Protein AF-M3X4G6-F1 (afdb_monomer)

pLDDT: mean 71.55, std 18.86, range [35.06, 94.69]

Mean predicted aligned error: 15.12 Å

Structure (mmCIF, N/CA/C/O backbone):
data_AF-M3X4G6-F1
#
_entry.id   AF-M3X4G6-F1
#
loop_
_atom_site.group_PDB
_atom_site.id
_atom_site.type_symbol
_atom_site.label_atom_id
_atom_site.label_alt_id
_atom_site.label_comp_id
_atom_site.label_asym_id
_atom_site.label_entity_id
_atom_site.label_seq_id
_atom_site.pdbx_PDB_ins_code
_atom_site.Cartn_x
_atom_site.Cartn_y
_atom_site.Cartn_z
_atom_site.occupancy
_atom_site.B_iso_or_equiv
_atom_site.auth_seq_id
_atom_site.auth_comp_id
_atom_site.auth_asym_id
_atom_site.auth_atom_id
_atom_site.pdbx_PDB_model_num
ATOM 1 N N . MET A 1 1 ? -9.006 3.275 26.333 1.00 43.53 1 MET A N 1
ATOM 2 C CA . MET A 1 1 ? -8.860 2.345 25.191 1.00 43.53 1 MET A CA 1
ATOM 3 C C . MET A 1 1 ? -7.757 2.849 24.269 1.00 43.53 1 MET A C 1
ATOM 5 O O . MET A 1 1 ? -7.789 4.023 23.929 1.00 43.53 1 MET A O 1
ATOM 9 N N . SER A 1 2 ? -6.807 2.003 23.862 1.00 64.31 2 SER A N 1
ATOM 10 C CA . SER A 1 2 ? -5.866 2.319 22.774 1.00 64.31 2 SER A CA 1
ATOM 11 C C . SER A 1 2 ? -6.422 1.726 21.476 1.00 64.31 2 SER A C 1
ATOM 13 O O . SER A 1 2 ? -6.516 0.507 21.352 1.00 64.31 2 SER A O 1
ATOM 15 N N . GLY A 1 3 ? -6.906 2.580 20.572 1.00 78.94 3 GLY A N 1
ATOM 16 C CA . GLY A 1 3 ? -7.503 2.186 19.292 1.00 78.94 3 GLY A CA 1
ATOM 17 C C . GLY A 1 3 ? -6.490 2.192 18.145 1.00 78.94 3 GLY A C 1
ATOM 18 O O . GLY A 1 3 ? -5.442 2.831 18.216 1.00 78.94 3 GLY A O 1
ATOM 19 N N . ARG A 1 4 ? -6.805 1.485 17.057 1.00 79.69 4 ARG A N 1
ATOM 20 C CA . ARG A 1 4 ? -5.964 1.419 15.855 1.00 79.69 4 ARG A CA 1
ATOM 21 C C . ARG A 1 4 ? -5.981 2.757 15.104 1.00 79.69 4 ARG A C 1
ATOM 23 O O . ARG A 1 4 ? -7.007 3.144 14.565 1.00 79.69 4 ARG A O 1
ATOM 30 N N . LEU A 1 5 ? -4.832 3.429 15.033 1.00 84.38 5 LEU A N 1
ATOM 31 C CA . LEU A 1 5 ? -4.660 4.752 14.402 1.00 84.38 5 LEU A CA 1
ATOM 32 C C . LEU A 1 5 ? -4.388 4.708 12.884 1.00 84.38 5 LEU A C 1
ATOM 34 O O . LEU A 1 5 ? -4.030 5.722 12.290 1.00 84.38 5 LEU A O 1
ATOM 38 N N . TRP A 1 6 ? -4.515 3.543 12.245 1.00 84.38 6 TRP A N 1
ATOM 39 C CA . TRP A 1 6 ? -4.144 3.344 10.843 1.00 84.38 6 TRP A CA 1
ATOM 40 C C . TRP A 1 6 ? -5.205 2.566 10.066 1.00 84.38 6 TRP A C 1
ATOM 42 O O . TRP A 1 6 ? -5.777 1.592 10.564 1.00 84.38 6 TRP A O 1
ATOM 52 N N . SER A 1 7 ? -5.426 2.970 8.815 1.00 83.81 7 SER A N 1
ATOM 53 C CA . SER A 1 7 ? -6.299 2.264 7.877 1.00 83.81 7 SER A CA 1
ATOM 54 C C . SER A 1 7 ? -5.539 1.141 7.186 1.00 83.81 7 SER A C 1
ATOM 56 O O . SER A 1 7 ? -4.394 1.311 6.766 1.00 83.81 7 SER A O 1
ATOM 58 N N . LYS A 1 8 ? -6.165 -0.032 7.087 1.00 86.75 8 LYS A N 1
ATOM 59 C CA . LYS A 1 8 ? -5.566 -1.176 6.403 1.00 86.75 8 LYS A CA 1
ATOM 60 C C . LYS A 1 8 ? -5.660 -0.974 4.895 1.00 86.75 8 LYS A C 1
ATOM 62 O O . LYS A 1 8 ? -6.707 -0.595 4.376 1.00 86.75 8 LYS A O 1
ATOM 67 N N . ALA A 1 9 ? -4.564 -1.253 4.205 1.00 88.38 9 ALA A N 1
ATOM 68 C CA . ALA A 1 9 ? -4.512 -1.276 2.756 1.00 88.38 9 ALA A CA 1
ATOM 69 C C . ALA A 1 9 ? -3.678 -2.472 2.291 1.00 88.38 9 ALA A C 1
ATOM 71 O O . ALA A 1 9 ? -2.746 -2.901 2.972 1.00 88.38 9 ALA A O 1
ATOM 72 N N . ILE A 1 10 ? -4.029 -3.003 1.128 1.00 88.81 10 ILE A N 1
ATOM 73 C CA . ILE A 1 10 ? -3.340 -4.090 0.446 1.00 88.81 10 ILE A CA 1
ATOM 74 C C . ILE A 1 10 ? -2.476 -3.475 -0.653 1.00 88.81 10 ILE A C 1
ATOM 76 O O . ILE A 1 10 ? -2.939 -2.641 -1.434 1.00 88.81 10 ILE A O 1
ATOM 80 N N . PHE A 1 11 ? -1.217 -3.898 -0.728 1.00 89.69 11 PHE A N 1
ATOM 81 C CA . PHE A 1 11 ? -0.339 -3.524 -1.829 1.00 89.69 11 PHE A CA 1
ATOM 82 C C . PHE A 1 11 ? -0.774 -4.258 -3.101 1.00 89.69 11 PHE A C 1
ATOM 84 O O . PHE A 1 11 ? -0.687 -5.481 -3.176 1.00 89.69 11 PHE A O 1
ATOM 91 N N . ALA A 1 12 ? -1.272 -3.515 -4.088 1.00 89.75 12 ALA A N 1
ATOM 92 C CA . ALA A 1 12 ? -1.767 -4.078 -5.343 1.00 89.75 12 ALA A CA 1
ATOM 93 C C . ALA A 1 12 ? -0.662 -4.217 -6.406 1.00 89.75 12 ALA A C 1
ATOM 95 O O . ALA A 1 12 ? -0.854 -4.898 -7.411 1.00 89.75 12 ALA A O 1
ATOM 96 N N . GLY A 1 13 ? 0.492 -3.579 -6.195 1.00 90.75 13 GLY A N 1
ATOM 97 C CA . GLY A 1 13 ? 1.620 -3.573 -7.122 1.00 90.75 13 GLY A CA 1
ATOM 98 C C . GLY A 1 13 ? 2.077 -2.159 -7.451 1.00 90.75 13 GLY A C 1
ATOM 99 O O . GLY A 1 13 ? 1.723 -1.198 -6.775 1.00 90.75 13 GLY A O 1
ATOM 100 N N . TYR A 1 14 ? 2.855 -2.021 -8.518 1.00 93.69 14 TYR A N 1
ATOM 101 C CA . TYR A 1 14 ? 3.275 -0.721 -9.036 1.00 93.69 14 TYR A CA 1
ATOM 102 C C . TYR A 1 14 ? 2.430 -0.311 -10.235 1.00 93.69 14 TYR A C 1
ATOM 104 O O . TYR A 1 14 ? 1.855 -1.152 -10.934 1.00 93.69 14 TYR A O 1
ATOM 112 N N . LYS A 1 15 ? 2.393 0.991 -10.517 1.00 92.44 15 LYS A N 1
ATOM 113 C CA . LYS A 1 15 ? 1.781 1.512 -11.735 1.00 92.44 15 LYS A CA 1
ATOM 114 C C . LYS A 1 15 ? 2.473 0.872 -12.933 1.00 92.44 15 LYS A C 1
ATOM 116 O O . LYS A 1 15 ? 3.669 1.051 -13.143 1.00 92.44 15 LYS A O 1
ATOM 121 N N . ARG A 1 16 ? 1.728 0.134 -13.747 1.00 94.69 16 ARG A N 1
ATOM 122 C CA . ARG A 1 16 ? 2.262 -0.548 -14.929 1.00 94.69 16 ARG A CA 1
ATOM 123 C C . ARG A 1 16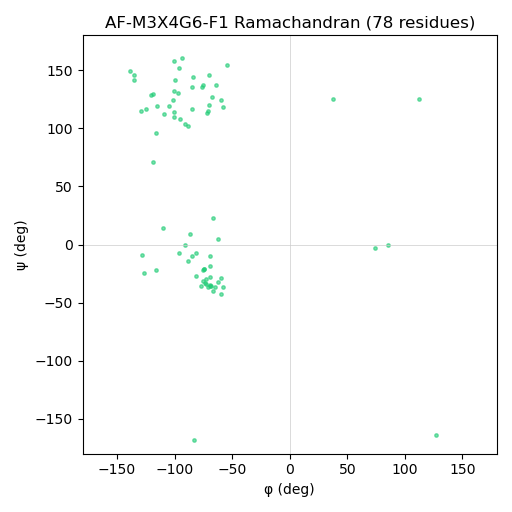 ? 1.350 -0.352 -16.126 1.00 94.69 16 ARG A C 1
ATOM 125 O O . ARG A 1 16 ? 0.136 -0.265 -15.980 1.00 94.69 16 ARG A O 1
ATOM 132 N N . GLY A 1 17 ? 1.953 -0.259 -17.304 1.00 91.62 17 GLY A N 1
ATOM 133 C CA . GLY A 1 17 ? 1.265 -0.523 -18.561 1.00 91.62 17 GLY A CA 1
ATOM 134 C C . GLY A 1 17 ? 1.254 -2.024 -18.850 1.00 91.62 17 GLY A C 1
ATOM 135 O O . GLY A 1 17 ? 1.642 -2.840 -18.012 1.00 91.62 17 GLY A O 1
ATOM 136 N N . PHE A 1 18 ? 0.873 -2.393 -20.072 1.00 90.50 18 PHE A N 1
ATOM 137 C CA . PHE A 1 18 ? 0.827 -3.799 -20.478 1.00 90.50 18 PHE A CA 1
ATOM 138 C C . PHE A 1 18 ? 2.203 -4.489 -20.384 1.00 90.50 18 PHE A C 1
ATOM 140 O O . PHE A 1 18 ? 2.305 -5.600 -19.873 1.00 90.50 18 PHE A O 1
ATOM 147 N N . ARG A 1 19 ? 3.272 -3.799 -20.814 1.00 90.81 19 ARG A N 1
ATOM 148 C CA . ARG A 1 19 ? 4.644 -4.346 -20.863 1.00 90.81 19 ARG A CA 1
ATO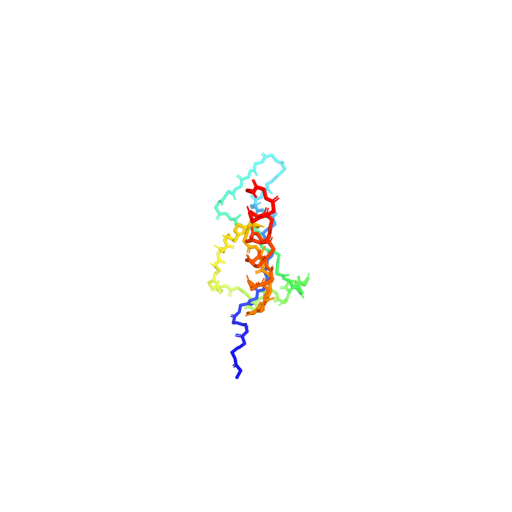M 149 C C . ARG A 1 19 ? 5.648 -3.654 -19.943 1.00 90.81 19 ARG A C 1
ATOM 151 O O . ARG A 1 19 ? 6.656 -4.260 -19.615 1.00 90.81 19 ARG A O 1
ATOM 158 N N . ASN A 1 20 ? 5.392 -2.408 -19.537 1.00 89.19 20 ASN A N 1
ATOM 159 C CA . ASN A 1 20 ? 6.367 -1.600 -18.802 1.00 89.19 20 ASN A CA 1
ATOM 160 C C . ASN A 1 20 ? 5.848 -1.203 -17.417 1.00 89.19 20 ASN A C 1
ATOM 162 O O . ASN A 1 20 ? 4.750 -0.653 -17.300 1.00 89.19 20 ASN A O 1
ATOM 166 N N . GLN A 1 21 ? 6.650 -1.447 -16.385 1.00 92.38 21 GLN A N 1
ATOM 167 C CA . GLN A 1 21 ? 6.341 -1.119 -14.996 1.00 92.38 21 GLN A CA 1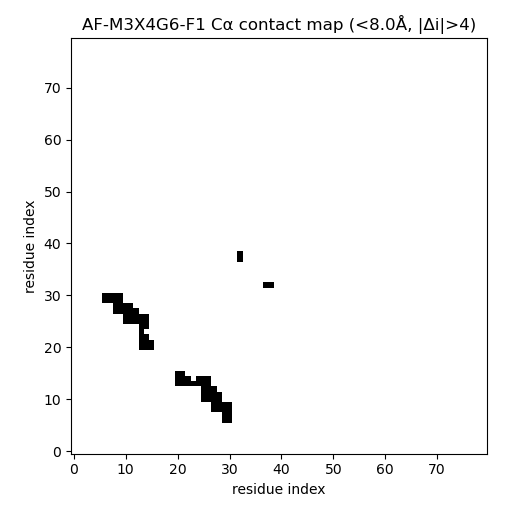
ATOM 168 C C . GLN A 1 21 ? 7.037 0.184 -14.581 1.00 92.38 21 GLN A C 1
ATOM 170 O O . GLN A 1 21 ? 8.153 0.467 -15.003 1.00 92.38 21 GLN A O 1
ATOM 175 N N . ARG A 1 22 ? 6.359 1.010 -13.781 1.00 92.88 22 ARG A N 1
ATOM 176 C CA . ARG A 1 22 ? 6.884 2.251 -13.200 1.00 92.88 22 ARG A CA 1
ATOM 177 C C . ARG A 1 22 ? 6.922 2.117 -11.682 1.00 92.88 22 ARG A C 1
ATOM 179 O O . ARG A 1 22 ? 5.934 2.359 -10.998 1.00 92.88 22 ARG A O 1
ATOM 186 N N . GLU A 1 23 ? 8.087 1.742 -11.173 1.00 89.81 23 GLU A N 1
ATOM 187 C CA . GLU A 1 23 ? 8.317 1.400 -9.761 1.00 89.81 23 GLU A CA 1
ATOM 188 C C . GLU A 1 23 ? 8.234 2.605 -8.812 1.00 89.81 23 GLU A C 1
ATOM 190 O O . GLU A 1 23 ? 7.979 2.442 -7.624 1.00 89.81 23 GLU A O 1
ATOM 195 N N . HIS A 1 24 ? 8.356 3.832 -9.331 1.00 91.31 24 HIS A N 1
ATOM 196 C CA . HIS A 1 24 ? 8.233 5.059 -8.533 1.00 91.31 24 HIS A CA 1
ATOM 197 C C . HIS A 1 24 ? 6.807 5.340 -8.030 1.00 91.31 24 HIS A C 1
ATOM 199 O O . HIS A 1 24 ? 6.608 6.250 -7.229 1.00 91.31 24 HIS A O 1
ATOM 205 N N . THR A 1 25 ? 5.792 4.607 -8.499 1.00 90.12 25 THR A N 1
ATOM 206 C CA . THR A 1 25 ? 4.408 4.768 -8.036 1.00 90.12 25 THR A CA 1
ATOM 207 C C . THR A 1 25 ? 3.825 3.425 -7.633 1.00 90.12 25 THR A C 1
ATOM 209 O O . THR A 1 25 ? 3.609 2.551 -8.472 1.00 90.12 25 THR A O 1
ATOM 212 N N . ALA A 1 26 ? 3.524 3.286 -6.346 1.00 91.00 26 ALA A N 1
ATOM 213 C CA . ALA A 1 26 ? 2.799 2.151 -5.796 1.00 91.00 26 ALA A CA 1
ATOM 214 C C . ALA A 1 26 ? 1.282 2.335 -5.941 1.00 91.00 26 ALA A C 1
ATOM 216 O O . ALA A 1 26 ? 0.756 3.436 -5.789 1.00 91.00 26 ALA A O 1
ATOM 217 N N . LEU A 1 27 ? 0.583 1.235 -6.196 1.00 89.62 27 LEU A N 1
ATOM 218 C CA . LEU A 1 27 ? -0.867 1.125 -6.155 1.00 89.62 27 LEU A CA 1
ATOM 219 C C . LEU A 1 27 ? -1.262 0.452 -4.838 1.00 89.62 27 LEU A C 1
ATOM 221 O O . LEU A 1 27 ? -0.811 -0.651 -4.519 1.00 8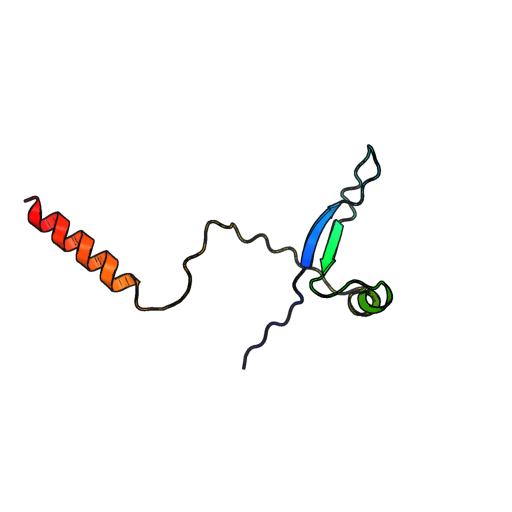9.62 27 LEU A O 1
ATOM 225 N N . LEU A 1 28 ? -2.116 1.125 -4.073 1.00 90.56 28 LEU A N 1
ATOM 226 C CA . LEU A 1 28 ? -2.604 0.667 -2.777 1.00 90.56 28 LEU A CA 1
ATOM 227 C C . LEU A 1 28 ? -4.124 0.546 -2.842 1.00 90.56 28 LEU A C 1
ATOM 229 O O . LEU A 1 28 ? -4.802 1.491 -3.239 1.00 90.56 28 LEU A O 1
ATOM 233 N N . LYS A 1 29 ? -4.658 -0.607 -2.440 1.00 89.25 29 LYS A N 1
ATOM 234 C CA . LYS A 1 29 ? -6.097 -0.827 -2.289 1.00 89.25 29 LYS A CA 1
ATOM 235 C C . LYS A 1 29 ? -6.460 -0.712 -0.817 1.00 89.25 29 LYS A C 1
ATOM 237 O O . LYS A 1 29 ? -6.093 -1.577 -0.028 1.00 89.25 29 LYS A O 1
ATOM 242 N N . ILE A 1 30 ? -7.159 0.351 -0.447 1.00 89.19 30 ILE A N 1
ATOM 243 C CA . ILE A 1 30 ? -7.612 0.570 0.930 1.00 89.19 30 ILE A CA 1
ATOM 244 C C . ILE A 1 30 ? -8.803 -0.357 1.204 1.00 89.19 30 ILE A C 1
ATOM 246 O O . ILE A 1 30 ? -9.662 -0.544 0.343 1.00 89.19 30 ILE A O 1
ATOM 250 N N . GLU A 1 31 ? -8.840 -0.987 2.377 1.00 88.94 31 GLU A N 1
ATOM 251 C CA . GLU A 1 31 ? -9.976 -1.830 2.755 1.00 88.94 31 GLU A CA 1
ATOM 252 C C . GLU A 1 31 ? -11.232 -0.972 2.949 1.00 88.94 31 GLU A C 1
ATOM 254 O O . GLU A 1 31 ? -11.214 -0.005 3.707 1.00 88.94 31 GLU A O 1
ATOM 259 N N . GLY A 1 32 ? -12.320 -1.341 2.269 1.00 87.00 32 GLY A N 1
ATOM 260 C CA . GLY A 1 32 ? -13.614 -0.662 2.388 1.00 87.00 32 GLY A CA 1
ATOM 261 C C . GLY A 1 32 ? -13.808 0.563 1.492 1.00 87.00 32 GLY A C 1
ATOM 262 O O . GLY A 1 32 ? -14.891 1.126 1.530 1.00 87.00 32 GLY A O 1
ATOM 263 N N . VAL A 1 33 ? -12.815 0.942 0.677 1.00 87.56 33 VAL A N 1
ATOM 264 C CA . VAL A 1 33 ? -12.926 2.052 -0.284 1.00 87.56 33 VAL A CA 1
ATOM 265 C C . VAL A 1 33 ? -13.070 1.492 -1.693 1.00 87.56 33 VAL A C 1
ATOM 267 O O . VAL A 1 33 ? -12.179 0.784 -2.177 1.00 87.56 33 VAL A O 1
ATOM 270 N N . TYR A 1 34 ? -14.184 1.808 -2.349 1.00 86.62 34 TYR A N 1
ATOM 271 C CA . TYR A 1 34 ? -14.488 1.313 -3.698 1.00 86.62 34 TYR A CA 1
ATOM 272 C C . TYR A 1 34 ? -14.814 2.431 -4.688 1.00 86.62 34 TYR A C 1
ATOM 274 O O . TYR A 1 34 ? -14.616 2.240 -5.888 1.00 86.62 34 TYR A O 1
ATOM 282 N N . ALA A 1 35 ? -15.275 3.585 -4.201 1.00 89.38 35 ALA A N 1
ATOM 283 C CA . ALA A 1 35 ? -15.556 4.753 -5.023 1.00 89.38 35 ALA A CA 1
ATOM 284 C C . ALA A 1 35 ? -14.377 5.734 -5.023 1.00 89.38 35 ALA A C 1
ATOM 286 O O . ALA A 1 35 ? -13.617 5.826 -4.059 1.00 89.38 35 ALA A O 1
ATOM 287 N N . GLN A 1 36 ? -14.232 6.498 -6.108 1.00 86.19 36 GLN A N 1
ATOM 288 C CA . GLN A 1 36 ? -13.207 7.539 -6.202 1.00 86.19 36 GLN A CA 1
ATOM 289 C C . GLN A 1 36 ? -13.458 8.666 -5.191 1.00 86.19 36 GLN A C 1
ATOM 291 O O . GLN A 1 36 ? -12.510 9.153 -4.581 1.00 86.19 36 GLN A O 1
ATOM 296 N N . ASP A 1 37 ? -14.718 9.016 -4.950 1.00 87.19 37 ASP A N 1
ATOM 297 C CA . ASP A 1 37 ? -15.102 10.104 -4.042 1.00 87.19 37 ASP A CA 1
ATOM 298 C C . ASP A 1 37 ? -14.654 9.832 -2.593 1.00 87.19 37 ASP A C 1
ATOM 300 O O . ASP A 1 37 ? -14.238 10.727 -1.865 1.00 87.19 37 ASP A O 1
ATOM 304 N N . GLU A 1 38 ? -14.626 8.560 -2.190 1.00 84.06 38 GLU A N 1
ATOM 305 C CA . GLU A 1 38 ? -14.160 8.121 -0.869 1.00 84.06 38 GLU A CA 1
ATOM 306 C C . GLU A 1 38 ? -12.628 8.178 -0.725 1.00 84.06 38 GLU A C 1
ATOM 308 O O . GLU A 1 38 ? -12.096 8.221 0.389 1.00 84.06 38 GLU A O 1
ATOM 313 N N . THR A 1 39 ? -11.887 8.175 -1.841 1.00 83.75 39 THR A N 1
ATOM 314 C CA . THR A 1 39 ? -10.415 8.201 -1.813 1.00 83.75 39 THR A CA 1
ATOM 315 C C . THR A 1 39 ? -9.853 9.567 -1.444 1.00 83.75 39 THR A C 1
ATOM 317 O O . THR A 1 39 ? -8.724 9.629 -0.951 1.00 83.75 39 THR A O 1
ATOM 320 N N . GLU A 1 40 ? -10.628 10.643 -1.613 1.00 84.38 40 GLU A N 1
ATOM 321 C CA . GLU A 1 40 ? -10.189 12.017 -1.348 1.00 84.38 40 GLU A CA 1
ATOM 322 C C . GLU A 1 40 ? -9.722 12.195 0.102 1.00 84.38 40 GLU A C 1
ATOM 324 O O . GLU A 1 40 ? -8.693 12.819 0.361 1.00 84.38 40 GLU A O 1
ATOM 329 N N . PHE A 1 41 ? -10.386 11.522 1.046 1.00 82.31 41 PHE A N 1
ATOM 330 C CA . PHE A 1 41 ? -10.008 11.523 2.459 1.00 82.31 41 PHE A CA 1
ATOM 331 C C . PHE A 1 41 ? -8.594 10.977 2.719 1.00 82.31 41 PHE A C 1
ATOM 333 O O . PHE A 1 41 ? -7.949 11.353 3.701 1.00 82.31 41 PHE A O 1
ATOM 340 N N . TYR A 1 42 ? -8.103 10.071 1.874 1.00 82.69 42 TYR A N 1
ATOM 341 C CA . TYR A 1 42 ? -6.815 9.398 2.045 1.00 82.69 42 TYR A CA 1
ATOM 342 C C . TYR A 1 42 ? -5.675 10.060 1.268 1.00 82.69 42 TYR A C 1
ATOM 344 O O . TYR A 1 42 ? -4.512 9.687 1.457 1.00 82.69 42 TYR A O 1
ATOM 352 N N . LEU A 1 43 ? -5.976 11.055 0.431 1.00 83.19 43 LEU A N 1
ATOM 353 C CA . LEU A 1 43 ? -4.967 11.804 -0.308 1.00 83.19 43 LEU A CA 1
ATOM 354 C C . LEU A 1 43 ? -4.057 12.585 0.652 1.00 83.19 43 LEU A C 1
ATOM 356 O O . LEU A 1 43 ? -4.494 13.167 1.641 1.00 83.19 43 LEU A O 1
ATOM 360 N N . GLY A 1 44 ? -2.750 12.566 0.376 1.00 80.88 44 GLY A N 1
ATOM 361 C CA . GLY A 1 44 ? -1.747 13.313 1.144 1.00 80.88 44 GLY A CA 1
ATOM 362 C C . GLY A 1 44 ? -1.402 12.748 2.529 1.00 80.88 44 GLY A C 1
ATOM 363 O O . GLY A 1 44 ? -0.503 13.273 3.190 1.00 80.88 44 GLY A O 1
ATOM 364 N N . LYS A 1 45 ? -2.052 11.667 2.983 1.00 85.31 45 LYS A N 1
ATOM 365 C CA . LYS A 1 45 ? -1.663 10.994 4.231 1.00 85.31 45 LYS A 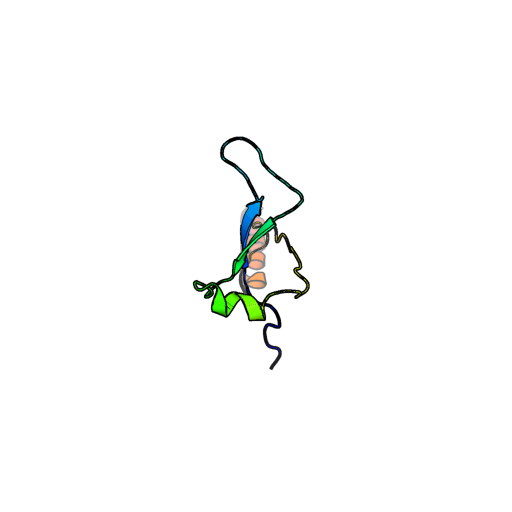CA 1
ATOM 366 C C . LYS A 1 45 ? -0.318 10.280 4.066 1.00 85.31 45 LYS A C 1
ATOM 368 O O . LYS A 1 45 ? 0.017 9.762 3.002 1.00 85.31 45 LYS A O 1
ATOM 373 N N . LYS A 1 46 ? 0.470 10.256 5.148 1.00 79.75 46 LYS A N 1
ATOM 374 C CA . LYS A 1 46 ? 1.735 9.513 5.191 1.00 79.75 46 LYS A CA 1
ATOM 375 C C . LYS A 1 46 ? 1.433 8.018 5.197 1.00 79.75 46 LYS A C 1
ATOM 377 O O . LYS A 1 46 ? 0.793 7.521 6.121 1.00 79.75 46 LYS A O 1
ATOM 382 N N . ASN A 1 47 ? 1.937 7.317 4.189 1.00 72.50 47 ASN A N 1
ATOM 383 C CA . ASN A 1 47 ? 1.802 5.873 4.074 1.00 72.50 47 ASN A CA 1
ATOM 384 C C . ASN A 1 47 ? 3.067 5.209 4.617 1.00 72.50 47 ASN A C 1
ATOM 386 O O . ASN A 1 47 ? 4.177 5.578 4.239 1.00 72.50 47 ASN A O 1
ATOM 390 N N . LEU A 1 48 ? 2.895 4.231 5.502 1.00 69.44 48 LEU A N 1
ATOM 391 C CA . LEU A 1 48 ? 3.987 3.443 6.064 1.00 69.44 48 LEU A CA 1
ATOM 392 C C . LEU A 1 48 ? 3.813 1.998 5.607 1.00 69.44 48 LEU A C 1
ATOM 394 O O . LEU A 1 48 ? 2.794 1.369 5.887 1.00 69.44 48 LEU A O 1
ATOM 398 N N . PHE A 1 49 ? 4.797 1.485 4.875 1.00 68.44 49 PHE A N 1
ATOM 399 C CA . PHE A 1 49 ? 4.826 0.090 4.462 1.00 68.44 49 PHE A CA 1
ATOM 400 C C . PHE A 1 49 ? 5.569 -0.721 5.525 1.00 68.44 49 PHE A C 1
ATOM 402 O O . PHE A 1 49 ? 6.793 -0.658 5.617 1.00 68.44 49 PHE A O 1
ATOM 409 N N . TYR A 1 50 ? 4.824 -1.461 6.344 1.00 64.69 50 TYR A N 1
ATOM 410 C CA . TYR A 1 50 ? 5.394 -2.396 7.310 1.00 64.69 50 TYR A CA 1
ATOM 411 C C . TYR A 1 50 ? 5.298 -3.810 6.747 1.00 64.69 50 TYR A C 1
ATOM 413 O O . TYR A 1 50 ? 4.202 -4.343 6.578 1.00 64.69 50 TYR A O 1
ATOM 421 N N . ASN A 1 51 ? 6.446 -4.417 6.457 1.00 54.38 51 ASN A N 1
ATOM 422 C CA . ASN A 1 51 ? 6.509 -5.821 6.083 1.00 54.38 51 ASN A CA 1
ATOM 423 C C . ASN A 1 51 ? 6.659 -6.645 7.367 1.00 54.38 51 ASN A C 1
ATOM 425 O O . ASN A 1 51 ? 7.736 -6.680 7.960 1.00 54.38 51 ASN A O 1
ATOM 429 N N . PHE A 1 52 ? 5.566 -7.247 7.835 1.00 46.56 52 PHE A N 1
ATOM 430 C CA . PHE A 1 52 ? 5.641 -8.248 8.895 1.00 46.56 52 PHE A CA 1
ATOM 431 C C . PHE A 1 52 ? 5.949 -9.595 8.237 1.00 46.56 52 PHE A C 1
ATOM 433 O O . PHE A 1 52 ? 5.126 -10.067 7.448 1.00 46.56 52 PHE A O 1
ATOM 440 N N . PRO A 1 53 ? 7.100 -10.231 8.522 1.00 35.06 53 PRO A N 1
ATOM 441 C CA . PRO A 1 53 ? 7.333 -11.584 8.049 1.00 35.06 53 PRO A CA 1
ATOM 442 C C . PRO A 1 53 ? 6.238 -12.489 8.625 1.00 35.06 53 PRO A C 1
ATOM 444 O O . PRO A 1 53 ? 6.046 -12.559 9.839 1.00 35.06 53 PRO A O 1
ATOM 447 N N . LEU A 1 54 ? 5.518 -13.191 7.746 1.00 44.12 54 LEU A N 1
ATOM 448 C CA . LEU A 1 54 ? 4.442 -14.134 8.091 1.00 44.12 54 LEU A CA 1
ATOM 449 C C . LEU A 1 54 ? 4.917 -15.337 8.939 1.00 44.12 54 LEU A C 1
ATOM 451 O O . LEU A 1 54 ? 4.129 -16.228 9.231 1.00 44.12 54 LEU A O 1
ATOM 455 N N . THR A 1 55 ? 6.184 -15.370 9.357 1.00 41.53 55 THR A N 1
ATOM 456 C CA . THR A 1 55 ? 6.766 -16.388 10.240 1.00 41.53 55 THR A CA 1
ATOM 457 C C . THR A 1 55 ? 6.679 -16.046 11.729 1.00 41.53 55 THR A C 1
ATOM 459 O O . THR A 1 55 ? 7.106 -16.851 12.550 1.00 41.53 55 THR A O 1
ATOM 462 N N . ILE A 1 56 ? 6.112 -14.896 12.112 1.00 43.44 56 ILE A N 1
ATOM 463 C CA . ILE A 1 56 ? 5.931 -14.526 13.526 1.00 43.44 56 ILE A CA 1
ATOM 464 C C . ILE A 1 56 ? 4.436 -14.355 13.832 1.00 43.44 56 ILE A C 1
ATOM 466 O O . ILE A 1 56 ? 3.934 -13.255 14.041 1.00 43.44 56 ILE A O 1
ATOM 470 N N . PHE A 1 57 ? 3.722 -15.480 13.855 1.00 36.41 57 PHE A N 1
ATOM 471 C CA . PHE A 1 57 ? 2.534 -15.673 14.690 1.00 36.41 57 PHE A CA 1
ATOM 472 C C . PHE A 1 57 ? 2.779 -16.933 15.529 1.00 36.41 57 PHE A C 1
ATOM 474 O O . PHE A 1 57 ? 2.945 -18.021 14.984 1.00 36.41 57 PHE A O 1
ATOM 481 N N . PRO A 1 58 ? 2.833 -16.780 16.856 1.00 46.62 58 PRO A N 1
ATOM 482 C CA . PRO A 1 58 ? 1.695 -17.182 17.675 1.00 46.62 58 PRO A CA 1
ATOM 483 C C . PRO A 1 58 ? 1.031 -15.906 18.203 1.00 46.62 58 PRO A C 1
ATOM 485 O O . PRO A 1 58 ? 1.672 -15.043 18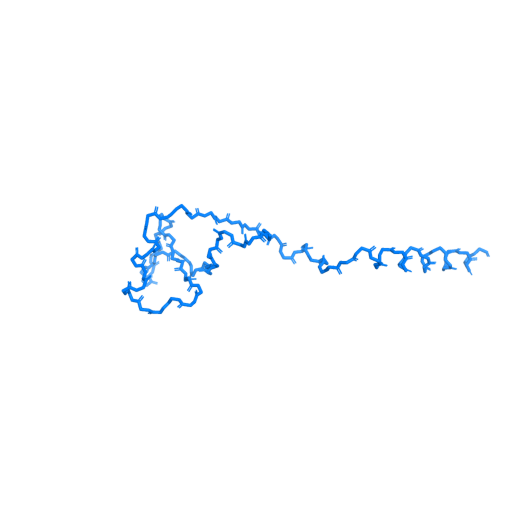.792 1.00 46.62 58 PRO A O 1
ATOM 488 N N . PHE A 1 59 ? -0.188 -15.593 17.767 1.00 46.75 59 PHE A N 1
ATOM 489 C CA . PHE A 1 59 ? -1.447 -15.959 18.430 1.00 46.75 59 PHE A CA 1
ATOM 490 C C . PHE A 1 59 ? -1.368 -15.899 19.963 1.00 46.75 59 PHE A C 1
ATOM 492 O O . PHE A 1 59 ? -0.505 -16.480 20.610 1.00 46.75 59 PHE A O 1
ATOM 499 N N . SER A 1 60 ? -2.293 -15.129 20.512 1.00 42.31 60 SER A N 1
ATOM 500 C CA . SER A 1 60 ? -2.355 -14.615 21.871 1.00 42.31 60 SER A CA 1
ATOM 501 C C . SER A 1 60 ? -2.259 -15.643 23.006 1.00 42.31 60 SER A C 1
ATOM 503 O O . SER A 1 60 ? -2.804 -16.739 22.910 1.00 42.31 60 SER A O 1
ATOM 505 N N . ASN A 1 61 ? -1.779 -15.118 24.140 1.00 41.59 61 ASN A N 1
ATOM 506 C CA . ASN A 1 61 ? -2.131 -15.418 25.538 1.00 41.59 61 ASN A CA 1
ATOM 507 C C . ASN A 1 61 ? -1.051 -16.103 26.386 1.00 41.59 61 ASN A C 1
ATOM 509 O O . ASN A 1 61 ? -0.527 -17.172 26.084 1.00 41.59 61 ASN A O 1
ATOM 513 N N . SER A 1 62 ? -0.777 -15.450 27.515 1.00 51.94 62 SER A N 1
ATOM 514 C CA . SER A 1 62 ? 0.299 -15.654 28.487 1.00 51.94 62 SER A CA 1
ATOM 515 C C . SER A 1 62 ? 0.263 -16.972 29.279 1.00 51.94 62 SER A C 1
ATOM 517 O O . SER A 1 62 ? 0.830 -17.030 30.364 1.00 51.94 62 SER A O 1
ATOM 519 N N . LEU A 1 63 ? -0.395 -18.027 28.790 1.00 49.94 63 LEU A N 1
ATOM 520 C CA . LEU A 1 63 ? -0.559 -19.290 29.529 1.00 49.94 63 LEU A CA 1
ATOM 521 C C . LEU A 1 63 ? -0.151 -20.556 28.758 1.00 49.94 63 LEU A C 1
ATOM 523 O O . LEU A 1 63 ? -0.012 -21.607 29.375 1.00 49.94 63 LEU A O 1
ATOM 527 N N . PHE A 1 64 ? 0.139 -20.487 27.454 1.00 45.78 64 PHE A N 1
ATOM 528 C CA . PHE A 1 64 ? 0.527 -21.685 26.686 1.00 45.78 64 PHE A CA 1
ATOM 529 C C . PHE A 1 64 ? 2.023 -22.048 26.755 1.00 45.78 64 PHE A C 1
ATOM 531 O O . PHE A 1 64 ? 2.408 -23.145 26.357 1.00 45.78 64 PHE A O 1
ATOM 538 N N . SER A 1 65 ? 2.866 -21.171 27.314 1.00 47.38 65 SER A N 1
ATOM 539 C CA . SER A 1 65 ? 4.308 -21.431 27.473 1.00 47.38 65 SER A CA 1
ATOM 540 C C . SER A 1 65 ? 4.611 -22.526 28.514 1.00 47.38 65 SER A C 1
ATOM 542 O O . SER A 1 65 ? 5.594 -23.255 28.397 1.00 47.38 65 SER A O 1
ATOM 544 N N . LEU A 1 66 ? 3.743 -22.709 29.517 1.00 51.62 66 LEU A N 1
ATOM 545 C CA . LEU A 1 66 ? 4.014 -23.640 30.620 1.00 51.62 66 LEU A CA 1
ATOM 546 C C . LEU A 1 66 ? 3.707 -25.109 30.289 1.00 51.62 66 LEU A C 1
ATOM 548 O O . LEU A 1 66 ? 4.363 -25.991 30.834 1.00 51.62 66 LEU A O 1
ATOM 552 N N . VAL A 1 67 ? 2.779 -25.393 29.368 1.00 55.34 67 VAL A N 1
ATOM 553 C CA . VAL A 1 67 ? 2.398 -26.783 29.040 1.00 55.34 67 VAL A CA 1
ATOM 554 C C . VAL A 1 67 ? 3.449 -27.465 28.153 1.00 55.34 67 VAL A C 1
ATOM 556 O O . VAL A 1 67 ? 3.742 -28.643 28.338 1.00 55.34 67 VAL A O 1
ATOM 559 N N . ILE A 1 68 ? 4.080 -26.720 27.238 1.00 55.47 68 ILE A N 1
ATOM 560 C CA . ILE A 1 68 ? 5.100 -27.268 26.326 1.00 55.47 68 ILE A CA 1
ATOM 561 C C . ILE A 1 68 ? 6.422 -27.541 27.067 1.00 55.47 68 ILE A C 1
ATOM 563 O O . ILE A 1 68 ? 7.090 -28.533 26.783 1.00 55.47 68 ILE A O 1
ATOM 567 N N . SER A 1 69 ? 6.770 -26.728 28.073 1.00 56.16 69 SER A N 1
ATOM 568 C CA . SER A 1 69 ? 7.972 -26.952 28.893 1.00 56.16 69 SER A CA 1
ATOM 569 C C . SER A 1 69 ? 7.877 -28.228 29.748 1.00 56.16 69 SER A C 1
ATOM 571 O O . SER A 1 69 ? 8.832 -29.001 29.831 1.00 56.16 69 SER A O 1
ATOM 573 N N . TRP A 1 70 ? 6.701 -28.516 30.320 1.00 51.62 70 TRP A N 1
ATOM 574 C CA . TRP A 1 70 ? 6.502 -29.709 31.152 1.00 51.62 70 TRP A CA 1
ATOM 575 C C . TRP A 1 70 ? 6.539 -31.022 30.360 1.00 51.62 70 TRP A C 1
ATOM 577 O O . TRP A 1 70 ? 7.066 -32.017 30.860 1.00 51.62 70 TRP A O 1
ATOM 587 N N . LEU A 1 71 ? 6.047 -31.035 29.117 1.00 55.16 71 LEU A N 1
ATOM 588 C CA . LEU A 1 71 ? 6.064 -32.245 28.290 1.00 55.16 71 LEU A CA 1
ATOM 589 C C . LEU A 1 71 ? 7.492 -32.636 27.860 1.00 55.16 71 LEU A C 1
ATOM 591 O O . LEU A 1 71 ? 7.823 -33.821 27.833 1.00 55.16 71 LEU A O 1
ATOM 595 N N . CYS A 1 72 ? 8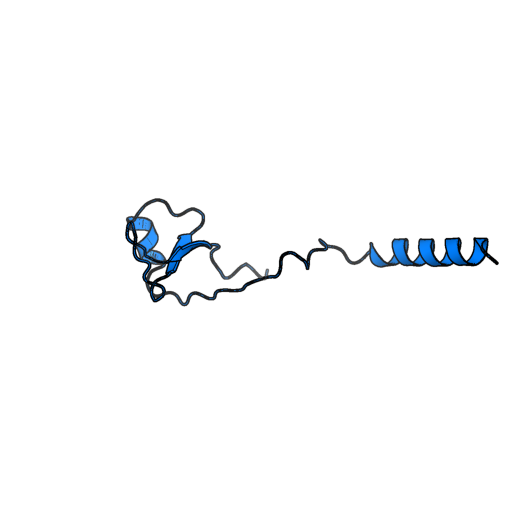.359 -31.653 27.585 1.00 54.03 72 CYS A N 1
ATOM 596 C CA . CYS A 1 72 ? 9.757 -31.907 27.220 1.00 54.03 72 CYS A CA 1
ATOM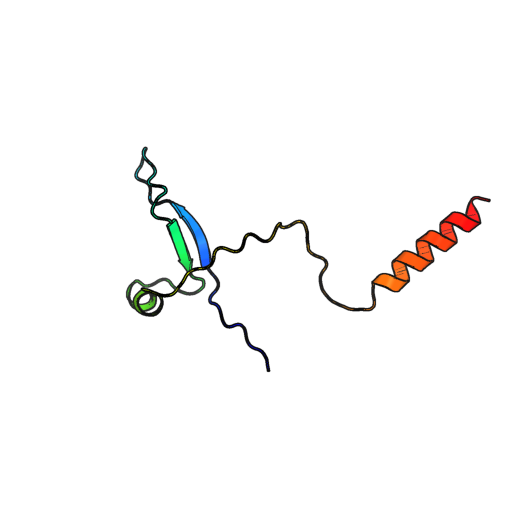 597 C C . CYS A 1 72 ? 10.590 -32.461 28.384 1.00 54.03 72 CYS A C 1
ATOM 599 O O . CYS A 1 72 ? 11.437 -33.323 28.163 1.00 54.03 72 CYS A O 1
ATOM 601 N N . HIS A 1 73 ? 10.339 -32.025 29.623 1.00 58.28 73 HIS A N 1
ATOM 602 C CA . HIS A 1 73 ? 11.063 -32.563 30.779 1.00 58.28 73 HIS A CA 1
ATOM 603 C C . HIS A 1 73 ? 10.619 -33.998 31.119 1.00 58.28 73 HIS A C 1
ATOM 605 O O . HIS A 1 73 ? 11.439 -34.831 31.499 1.00 58.28 73 HIS A O 1
ATOM 611 N N . PHE A 1 74 ? 9.337 -34.324 30.917 1.00 54.41 74 PHE A N 1
ATOM 612 C CA . PHE A 1 74 ? 8.807 -35.661 31.202 1.00 54.41 74 PHE A CA 1
ATOM 613 C C . PHE A 1 74 ? 9.301 -36.724 30.207 1.00 54.41 74 PHE A C 1
ATOM 615 O O . PHE A 1 74 ? 9.594 -37.850 30.602 1.00 54.41 74 PHE A O 1
ATOM 622 N N . LEU A 1 75 ? 9.454 -36.364 28.929 1.00 54.50 75 LEU A N 1
ATOM 623 C CA . LEU A 1 75 ? 10.005 -37.264 27.911 1.00 54.50 75 LEU A CA 1
ATOM 624 C C . LEU A 1 75 ? 11.518 -37.489 28.062 1.00 54.50 75 LEU A C 1
ATOM 626 O O . LEU A 1 75 ? 11.983 -38.577 27.744 1.00 54.50 75 LEU A O 1
ATOM 630 N N . PHE A 1 76 ? 12.276 -36.522 28.594 1.00 54.03 76 PHE A N 1
ATOM 631 C CA . PHE A 1 76 ? 13.722 -36.679 28.811 1.00 54.03 76 PHE A CA 1
ATOM 632 C C . PHE A 1 76 ? 14.054 -37.584 30.014 1.00 54.03 76 PHE A C 1
ATOM 634 O O . PHE A 1 76 ? 15.037 -38.322 29.980 1.00 54.03 76 PHE A O 1
ATOM 641 N N . CYS A 1 77 ? 13.207 -37.594 31.053 1.00 53.66 77 CYS A N 1
ATOM 642 C CA . CYS A 1 77 ? 13.351 -38.513 32.190 1.00 53.66 77 CYS A CA 1
ATOM 643 C C . CYS A 1 77 ? 12.935 -39.959 31.877 1.00 53.66 77 CYS A C 1
ATOM 645 O O . CYS A 1 77 ? 13.373 -40.862 32.579 1.00 53.66 77 CYS A O 1
ATOM 647 N N . LEU A 1 78 ? 12.107 -40.203 30.853 1.00 53.69 78 LEU A N 1
ATOM 648 C CA . LEU A 1 78 ? 11.696 -41.567 30.485 1.00 53.69 78 LEU A CA 1
ATOM 649 C C . LEU A 1 78 ? 12.737 -42.305 29.620 1.00 53.69 78 LEU A C 1
ATOM 651 O O . LEU A 1 78 ? 12.562 -43.486 29.330 1.00 53.69 78 LEU A O 1
ATOM 655 N N . SER A 1 79 ? 13.790 -41.608 29.184 1.00 52.94 79 SER A N 1
ATOM 656 C CA . SER A 1 79 ? 14.869 -42.136 28.340 1.00 52.94 79 SER A CA 1
ATOM 657 C C . SER A 1 79 ? 16.225 -42.272 29.053 1.00 52.94 79 SER A C 1
ATOM 659 O O . SER A 1 79 ? 17.234 -42.429 28.368 1.00 52.94 79 SER A O 1
ATOM 661 N N . SER A 1 80 ? 16.272 -42.190 30.392 1.00 52.62 80 SER A N 1
ATOM 662 C CA . SER A 1 80 ? 17.447 -42.549 31.215 1.00 52.62 80 SER A CA 1
ATOM 663 C C . SER A 1 80 ? 17.177 -43.784 32.061 1.00 52.62 80 SER A C 1
ATOM 665 O O . SER A 1 80 ? 16.056 -43.872 32.606 1.00 52.62 80 SER A O 1
#

Foldseek 3Di:
DDDDPDFDKDFPAADDDPPGGDRVGTDIGTPPDDDPVVCVVVPPDDDDDDDDPPPDDDDDDDPPVVVVVVVVVVVVVVVD

Secondary structure (DSSP, 8-state):
-----S--EEEEEEEE-SS-EEEEEEEEEETT--SHHHHGGGTTPPP------TT----S-TTTHHHHHHHHHHHHHTT-

Solvent-accessible surface area (backbone atoms only — not comparable to full-atom values): 5643 Å² total; per-residue (Å²): 137,91,76,86,92,68,84,63,63,46,81,74,47,52,46,56,60,97,89,51,74,42,80,94,38,76,38,71,46,49,72,93,59,86,54,73,81,65,46,61,80,61,60,91,61,90,81,80,90,78,85,74,67,89,84,78,70,84,77,88,71,101,66,64,72,63,62,60,56,54,54,56,56,56,57,57,61,72,74,109

Nearest PDB structures (foldseek):
  5t6r-assembly1_s  TM=9.485E-01  e=8.487E-04  Saccharomyces cerevisiae S288C

Sequence (80 aa):
MSGRLWSKAIFAGYKRGFRNQREHTALLKIEGVYAQDETEFYLGKKNLFYNFPLTIFPFSNSLFSLVISWLCHFLFCLSS

Radius of gyration: 22.81 Å; Cα contacts (8 Å, |Δi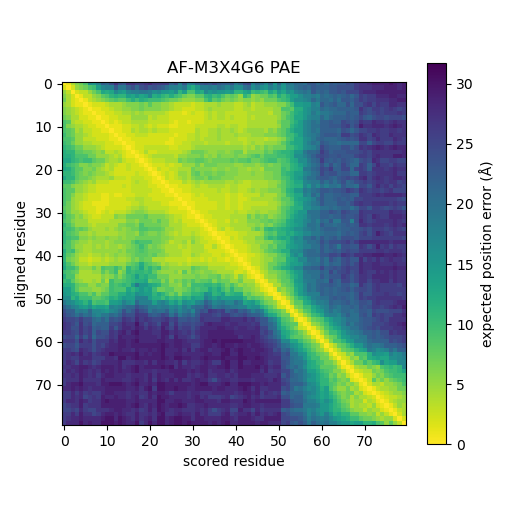|>4): 40; chains: 1; bounding box: 33×56×53 Å